Protein AF-A0A9D6KWH9-F1 (afdb_monomer_lite)

Structure (mmCIF, N/CA/C/O backbone):
data_AF-A0A9D6KWH9-F1
#
_entry.id   AF-A0A9D6KWH9-F1
#
loop_
_atom_site.group_PDB
_atom_site.id
_atom_site.type_symbol
_atom_site.label_atom_id
_atom_site.label_alt_id
_atom_site.label_comp_id
_atom_site.label_asym_id
_atom_site.label_entity_id
_atom_site.label_seq_id
_atom_site.pdbx_PDB_ins_code
_atom_site.Cartn_x
_atom_site.Cartn_y
_atom_site.Cartn_z
_atom_site.occupancy
_atom_site.B_iso_or_equiv
_atom_site.auth_seq_id
_atom_site.auth_comp_id
_atom_site.auth_asym_id
_atom_site.auth_atom_id
_atom_site.pdbx_PDB_model_num
ATOM 1 N N . MET A 1 1 ? -33.431 -57.737 32.959 1.00 37.59 1 MET A N 1
ATOM 2 C CA . MET A 1 1 ? -33.462 -58.189 34.366 1.00 37.59 1 MET A CA 1
ATOM 3 C C . MET A 1 1 ? -32.038 -58.088 34.909 1.00 37.59 1 MET A C 1
ATOM 5 O O . MET A 1 1 ? -31.138 -58.602 34.264 1.00 37.59 1 MET A O 1
ATOM 9 N N . ASN A 1 2 ? -31.891 -57.296 35.977 1.00 45.75 2 ASN A N 1
ATOM 10 C CA . ASN A 1 2 ? -30.696 -56.736 36.661 1.00 45.75 2 ASN A CA 1
ATOM 11 C C . ASN A 1 2 ? -29.726 -57.791 37.260 1.00 45.75 2 ASN A C 1
ATOM 13 O O . ASN A 1 2 ? -30.119 -58.957 37.228 1.00 45.75 2 ASN A O 1
ATOM 17 N N . PRO A 1 3 ? -28.544 -57.458 37.863 1.00 54.84 3 PRO A N 1
ATOM 18 C CA . PRO A 1 3 ? -28.066 -56.159 38.420 1.00 54.84 3 PRO A CA 1
ATOM 19 C C . PRO A 1 3 ? -26.610 -55.763 38.034 1.00 54.84 3 PRO A C 1
ATOM 21 O O . PRO A 1 3 ? -25.833 -56.587 37.577 1.00 54.84 3 PRO A O 1
ATOM 24 N N . GLN A 1 4 ? -26.204 -54.488 37.973 1.00 49.06 4 GLN A N 1
ATOM 25 C CA . GLN A 1 4 ? -25.886 -53.520 39.041 1.00 49.06 4 GLN A CA 1
ATOM 26 C C . GLN A 1 4 ? -24.838 -54.019 40.059 1.00 49.06 4 GLN A C 1
ATOM 28 O O . GLN A 1 4 ? -25.125 -54.836 40.929 1.00 49.06 4 GLN A O 1
ATOM 33 N N . THR A 1 5 ? -23.619 -53.479 39.977 1.00 52.31 5 THR A N 1
ATOM 34 C CA . THR A 1 5 ? -22.678 -53.415 41.103 1.00 52.31 5 THR A CA 1
ATOM 35 C C . THR A 1 5 ? -22.068 -52.021 41.154 1.00 52.31 5 THR A C 1
ATOM 37 O O . THR A 1 5 ? -21.753 -51.403 40.139 1.00 52.31 5 THR A O 1
ATOM 40 N N . ASP A 1 6 ? -22.021 -51.552 42.385 1.00 42.16 6 ASP A N 1
ATOM 41 C CA . ASP A 1 6 ? -21.897 -50.212 42.920 1.00 42.16 6 ASP A CA 1
ATOM 42 C C . ASP A 1 6 ? -20.481 -50.073 43.524 1.00 42.16 6 ASP A C 1
ATOM 44 O O . ASP A 1 6 ? -20.081 -50.986 44.238 1.00 42.16 6 ASP A O 1
ATOM 48 N N . LEU A 1 7 ? -19.755 -48.990 43.172 1.00 51.12 7 LEU A N 1
ATOM 49 C CA . LEU A 1 7 ? -18.845 -48.132 43.991 1.00 51.12 7 LEU A CA 1
ATOM 50 C C . LEU A 1 7 ? -17.737 -48.768 44.900 1.00 51.12 7 LEU A C 1
ATOM 52 O O . LEU A 1 7 ? -17.881 -49.903 45.335 1.00 51.12 7 LEU A O 1
ATOM 56 N N . PRO A 1 8 ? -16.610 -48.068 45.243 1.00 50.38 8 PRO A N 1
ATOM 57 C CA . PRO A 1 8 ? -16.639 -46.721 45.842 1.00 50.38 8 PRO A CA 1
ATOM 58 C C . PRO A 1 8 ? -15.491 -45.709 45.553 1.00 50.38 8 PRO A C 1
ATOM 60 O O . PRO A 1 8 ? -14.361 -46.047 45.222 1.00 50.38 8 PRO A O 1
ATOM 63 N N . LEU A 1 9 ? -15.871 -44.432 45.731 1.00 40.16 9 LEU A N 1
ATOM 64 C CA . LEU A 1 9 ? -15.215 -43.267 46.371 1.00 40.16 9 LEU A CA 1
ATOM 65 C C . LEU A 1 9 ? -13.676 -43.036 46.349 1.00 40.16 9 LEU A C 1
ATOM 67 O O . LEU A 1 9 ? -12.875 -43.838 46.813 1.00 40.16 9 LEU A O 1
ATOM 71 N N . ALA A 1 10 ? -13.323 -41.798 45.967 1.00 45.81 10 ALA A N 1
ATOM 72 C CA . ALA A 1 10 ? -12.033 -41.093 46.103 1.00 45.81 10 ALA A CA 1
ATOM 73 C C . ALA A 1 10 ? -11.611 -40.867 47.593 1.00 45.81 10 ALA A C 1
ATOM 75 O O . ALA A 1 10 ? -12.448 -41.137 48.457 1.00 45.81 10 ALA A O 1
ATOM 76 N N . PRO A 1 11 ? -10.413 -40.314 47.964 1.00 50.34 11 PRO A N 1
ATOM 77 C CA . PRO A 1 11 ? -9.995 -38.947 47.582 1.00 50.34 11 PRO A CA 1
ATOM 78 C C . PRO A 1 11 ? -8.467 -38.626 47.521 1.00 50.34 11 PRO A C 1
ATOM 80 O O . PRO A 1 11 ? -7.610 -39.341 48.021 1.00 50.34 11 PRO A O 1
ATOM 83 N N . SER A 1 12 ? -8.178 -37.397 47.064 1.00 39.06 12 SER A N 1
ATOM 84 C CA . SER A 1 12 ? -7.204 -36.456 47.666 1.00 39.06 12 SER A CA 1
ATOM 85 C C . SER A 1 12 ? -5.753 -36.344 47.142 1.00 39.06 12 SER A C 1
ATOM 87 O O . SER A 1 12 ? -4.869 -37.121 47.474 1.00 39.06 12 SER A O 1
ATOM 89 N N . ARG A 1 13 ? -5.526 -35.185 46.495 1.00 40.66 13 ARG A N 1
ATOM 90 C CA . ARG A 1 13 ? -4.397 -34.231 46.628 1.00 40.66 13 ARG A CA 1
ATOM 91 C C . ARG A 1 13 ? -2.966 -34.709 46.320 1.00 40.66 13 ARG A C 1
ATOM 93 O O . ARG A 1 13 ? -2.339 -35.377 47.130 1.00 40.66 13 ARG A O 1
ATOM 100 N N . LYS A 1 14 ? -2.349 -34.053 45.325 1.00 38.69 14 LYS A N 1
ATOM 101 C CA . LYS A 1 14 ? -1.392 -32.941 45.546 1.00 38.69 14 LYS A CA 1
ATOM 102 C C . LYS A 1 14 ? -1.099 -32.176 44.246 1.00 38.69 14 LYS A C 1
ATOM 104 O O . LYS A 1 14 ? -0.855 -32.767 43.203 1.00 38.69 14 LYS A O 1
ATOM 109 N N . ALA A 1 15 ? -1.126 -30.850 44.356 1.00 48.94 15 ALA A N 1
ATOM 110 C CA . ALA A 1 15 ? -0.593 -29.906 43.379 1.00 48.94 15 ALA A CA 1
ATOM 111 C C . ALA A 1 15 ? 0.947 -29.928 43.379 1.00 48.94 15 ALA A C 1
ATOM 113 O O . ALA A 1 15 ? 1.554 -30.264 44.400 1.00 48.94 15 ALA A O 1
ATOM 114 N N . PRO A 1 16 ? 1.564 -29.422 42.303 1.00 42.06 16 PRO A N 1
ATOM 115 C CA . PRO A 1 16 ? 2.579 -28.398 42.503 1.00 42.06 16 PRO A CA 1
ATOM 116 C C . PRO A 1 16 ? 2.314 -27.152 41.648 1.00 42.06 16 PRO A C 1
ATOM 118 O O . PRO A 1 16 ? 2.082 -27.201 40.444 1.00 42.06 16 PRO A O 1
ATOM 121 N N . THR A 1 17 ? 2.353 -26.015 42.331 1.00 42.97 17 THR A N 1
ATOM 122 C CA . THR A 1 17 ? 2.367 -24.646 41.811 1.00 42.97 17 THR A CA 1
ATOM 123 C C . THR A 1 17 ? 3.770 -24.191 41.393 1.00 42.97 17 THR A C 1
ATOM 125 O O . THR A 1 17 ? 4.727 -24.466 42.112 1.00 42.97 17 THR A O 1
ATOM 128 N N . LYS A 1 18 ? 3.789 -23.320 40.364 1.00 37.62 18 LYS A N 1
ATOM 129 C CA . LYS A 1 18 ? 4.849 -22.387 39.892 1.00 37.62 18 LYS A CA 1
ATOM 130 C C . LYS A 1 18 ? 6.024 -23.049 39.143 1.00 37.62 18 LYS A C 1
ATOM 132 O O . LYS A 1 18 ? 6.471 -24.114 39.522 1.00 37.62 18 LYS A O 1
ATOM 137 N N . ALA A 1 19 ? 6.582 -22.486 38.068 1.00 36.50 19 ALA A N 1
ATOM 138 C CA . ALA A 1 19 ? 6.658 -21.093 37.623 1.00 36.50 19 ALA A CA 1
ATOM 139 C C . ALA A 1 19 ? 6.678 -21.020 36.076 1.00 36.50 19 ALA A C 1
ATOM 141 O O . ALA A 1 19 ? 7.158 -21.929 35.412 1.00 36.50 19 ALA A O 1
ATOM 142 N N . THR A 1 20 ? 6.004 -20.038 35.476 1.00 38.78 20 THR A N 1
ATOM 143 C CA . THR A 1 20 ? 6.621 -18.859 34.827 1.00 38.78 20 THR A CA 1
ATOM 144 C C . THR A 1 20 ? 7.682 -19.193 33.779 1.00 38.78 20 THR A C 1
ATOM 146 O O . THR A 1 20 ? 8.814 -19.522 34.113 1.00 38.78 20 THR A O 1
ATOM 149 N N . GLY A 1 21 ? 7.337 -18.978 32.508 1.00 30.78 21 GLY A N 1
ATOM 150 C CA . GLY A 1 21 ? 8.300 -19.065 31.413 1.00 30.78 21 GLY A CA 1
ATOM 151 C C . GLY A 1 21 ? 7.711 -18.767 30.037 1.00 30.78 21 GLY A C 1
ATOM 152 O O . GLY A 1 21 ? 7.628 -19.656 29.209 1.00 30.78 21 GLY A O 1
ATOM 153 N N . HIS A 1 22 ? 7.280 -17.522 29.819 1.00 35.56 22 HIS A N 1
ATOM 154 C CA . HIS A 1 22 ? 7.533 -16.767 28.581 1.00 35.56 22 HIS A CA 1
ATOM 155 C C . HIS A 1 22 ? 7.434 -17.543 27.240 1.00 35.56 22 HIS A C 1
ATOM 157 O O . HIS A 1 22 ? 8.420 -17.698 26.524 1.00 35.56 22 HIS A O 1
ATOM 163 N N . GLY A 1 23 ? 6.233 -18.008 26.8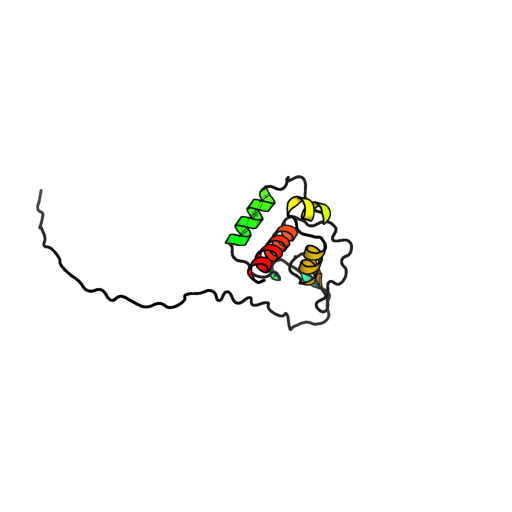90 1.00 32.84 23 GLY A N 1
ATOM 164 C CA . GLY A 1 23 ? 5.958 -18.653 25.604 1.00 32.84 23 GLY A CA 1
ATOM 165 C C . GLY A 1 23 ? 5.737 -17.639 24.480 1.00 32.84 23 GLY A C 1
ATOM 166 O O . GLY A 1 23 ? 4.767 -16.885 24.492 1.00 32.84 23 GLY A O 1
ATOM 167 N N . ASP A 1 24 ? 6.662 -17.652 23.525 1.00 40.91 24 ASP A N 1
ATOM 168 C CA . ASP A 1 24 ? 6.458 -17.346 22.108 1.00 40.91 24 ASP A CA 1
ATOM 169 C C . ASP A 1 24 ? 5.924 -15.964 21.718 1.00 40.91 24 ASP A C 1
ATOM 171 O O . ASP A 1 24 ? 4.807 -15.776 21.243 1.00 40.91 24 ASP A O 1
ATOM 175 N N . ARG A 1 25 ? 6.825 -14.976 21.753 1.00 39.09 25 ARG A N 1
ATOM 176 C CA . ARG A 1 25 ? 6.766 -13.820 20.836 1.00 39.09 25 ARG A CA 1
ATOM 177 C C . ARG A 1 25 ? 8.059 -13.647 20.055 1.00 39.09 25 ARG A C 1
ATOM 179 O O . ARG A 1 25 ? 8.589 -12.548 19.919 1.00 39.09 25 ARG A O 1
ATOM 186 N N . ARG A 1 26 ? 8.565 -14.752 19.513 1.00 41.03 26 ARG A N 1
ATOM 187 C CA . ARG A 1 26 ? 9.593 -14.735 18.469 1.00 41.03 26 ARG A CA 1
ATOM 188 C C . ARG A 1 26 ? 8.997 -15.179 17.138 1.00 41.03 26 ARG A C 1
ATOM 190 O O . ARG A 1 26 ? 9.490 -16.101 16.507 1.00 41.03 26 ARG A O 1
ATOM 197 N N . ALA A 1 27 ? 8.000 -14.442 16.650 1.00 40.19 27 ALA A N 1
ATOM 198 C CA . ALA A 1 27 ? 7.844 -14.300 15.205 1.00 40.19 27 ALA A CA 1
ATOM 199 C C . ALA A 1 27 ? 8.959 -13.354 14.736 1.00 40.19 27 ALA A C 1
ATOM 201 O O . ALA A 1 27 ? 8.762 -12.156 14.522 1.00 40.19 27 ALA A O 1
ATOM 202 N N . ALA A 1 28 ? 10.183 -13.887 14.716 1.00 43.19 28 ALA A N 1
ATOM 203 C CA . ALA A 1 28 ? 11.321 -13.232 14.114 1.00 43.19 28 ALA A CA 1
ATOM 204 C C . ALA A 1 28 ? 10.930 -12.925 12.670 1.00 43.19 28 ALA A C 1
ATOM 206 O O . ALA A 1 28 ? 10.677 -13.829 11.875 1.00 43.19 28 ALA A O 1
ATOM 207 N N . ALA A 1 29 ? 10.841 -11.634 12.357 1.00 43.56 29 ALA A N 1
ATOM 208 C CA . ALA A 1 29 ? 10.776 -11.150 10.996 1.00 43.56 29 ALA A CA 1
ATOM 209 C C . ALA A 1 29 ? 12.056 -11.607 10.285 1.00 43.56 29 ALA A C 1
ATOM 211 O O . ALA A 1 29 ? 13.058 -10.891 10.264 1.00 43.56 29 ALA A O 1
ATOM 212 N N . HIS A 1 30 ? 12.021 -12.811 9.717 1.00 42.06 30 HIS A N 1
ATOM 213 C CA . HIS A 1 30 ? 12.883 -13.199 8.618 1.00 42.06 30 HIS A CA 1
ATOM 214 C C . HIS A 1 30 ? 12.475 -12.334 7.429 1.00 42.06 30 HIS A C 1
ATOM 216 O O . HIS A 1 30 ? 11.781 -12.770 6.517 1.00 42.06 30 HIS A O 1
ATOM 222 N N . ILE A 1 31 ? 12.921 -11.077 7.441 1.00 49.66 31 ILE A N 1
ATOM 223 C CA . ILE A 1 31 ? 13.193 -10.380 6.195 1.00 49.66 31 ILE A CA 1
ATOM 224 C C . ILE A 1 31 ? 14.304 -11.220 5.578 1.00 49.66 31 ILE A C 1
ATOM 226 O O . ILE A 1 31 ? 15.468 -11.099 5.968 1.00 49.66 31 ILE A O 1
ATOM 230 N N . ARG A 1 32 ? 13.934 -12.160 4.702 1.00 48.84 32 ARG A N 1
ATOM 231 C CA . ARG A 1 32 ? 14.897 -12.800 3.816 1.00 48.84 32 ARG A CA 1
ATOM 232 C C . ARG A 1 32 ? 15.490 -11.655 3.014 1.00 48.84 32 ARG A C 1
ATOM 234 O O . ARG A 1 32 ? 14.881 -11.157 2.075 1.00 48.84 32 ARG A O 1
ATOM 241 N N . ARG A 1 33 ? 16.648 -11.164 3.454 1.00 47.12 33 ARG A N 1
ATOM 242 C CA . ARG A 1 33 ? 17.513 -10.360 2.604 1.00 47.12 33 ARG A CA 1
ATOM 243 C C . ARG A 1 33 ? 17.814 -11.287 1.435 1.00 47.12 33 ARG A C 1
ATOM 245 O O . ARG A 1 33 ? 18.512 -12.280 1.626 1.00 47.12 33 ARG A O 1
ATOM 252 N N . HIS A 1 34 ? 17.170 -11.038 0.297 1.00 50.00 34 HIS A N 1
ATOM 253 C CA . HIS A 1 34 ? 17.450 -11.710 -0.964 1.00 50.00 34 HIS A CA 1
ATOM 254 C C . HIS A 1 34 ? 18.886 -11.354 -1.360 1.00 50.00 34 HIS A C 1
ATOM 256 O O . HIS A 1 34 ? 19.147 -10.414 -2.102 1.00 50.00 34 HIS A O 1
ATOM 262 N N . SER A 1 35 ? 19.830 -12.072 -0.764 1.00 49.19 35 SER A N 1
ATOM 263 C CA . SER A 1 35 ? 21.238 -12.093 -1.124 1.00 49.19 35 SER A CA 1
ATOM 264 C C . SER A 1 35 ? 21.403 -13.237 -2.117 1.00 49.19 35 SER A C 1
ATOM 266 O O . SER A 1 35 ? 21.751 -14.348 -1.730 1.00 49.19 35 SER A O 1
ATOM 268 N N . GLY A 1 36 ? 21.047 -13.002 -3.377 1.00 45.81 36 GLY A N 1
ATOM 269 C CA . GLY A 1 36 ? 21.147 -14.029 -4.410 1.00 45.81 36 GLY A CA 1
ATOM 270 C C . GLY A 1 36 ? 20.341 -13.670 -5.643 1.00 45.81 36 GLY A C 1
ATOM 271 O O . GLY A 1 36 ? 19.263 -14.218 -5.824 1.00 45.81 36 GLY A O 1
ATOM 272 N N . ASP A 1 37 ? 20.857 -12.690 -6.385 1.00 45.66 37 ASP A N 1
ATOM 273 C CA . ASP A 1 37 ? 20.798 -12.496 -7.845 1.00 45.66 37 ASP A CA 1
ATOM 274 C C . ASP A 1 37 ? 20.738 -10.987 -8.134 1.00 45.66 37 ASP A C 1
ATOM 276 O O . ASP A 1 37 ? 19.683 -10.369 -8.295 1.00 45.66 37 ASP A O 1
ATOM 280 N N . LEU A 1 38 ? 21.904 -10.349 -8.038 1.00 57.84 38 LEU A N 1
ATOM 281 C CA . LEU A 1 38 ? 22.084 -8.961 -8.438 1.00 57.84 38 LEU A CA 1
ATOM 282 C C . LEU A 1 38 ? 22.195 -8.968 -9.965 1.00 57.84 38 LEU A C 1
ATOM 284 O O . LEU A 1 38 ? 23.223 -9.404 -10.462 1.00 57.84 38 LEU A O 1
ATOM 288 N N . ASP A 1 39 ? 21.127 -8.576 -10.671 1.00 60.97 39 ASP A N 1
ATOM 289 C CA . ASP A 1 39 ? 21.186 -7.590 -11.776 1.00 60.97 39 ASP A CA 1
ATOM 290 C C . ASP A 1 39 ? 19.955 -7.566 -12.708 1.00 60.97 39 ASP A C 1
ATOM 292 O O . ASP A 1 39 ? 19.852 -6.687 -13.566 1.00 60.97 39 ASP A O 1
ATOM 296 N N . ALA A 1 40 ? 18.952 -8.433 -12.533 1.00 66.50 40 ALA A N 1
ATOM 297 C CA . ALA A 1 40 ? 17.736 -8.371 -13.352 1.00 66.50 40 ALA A CA 1
ATOM 298 C C . ALA A 1 40 ? 16.583 -7.615 -12.654 1.00 66.50 40 ALA A C 1
ATOM 300 O O . ALA A 1 40 ? 16.244 -7.919 -11.504 1.00 66.50 40 ALA A O 1
ATOM 301 N N . PRO A 1 41 ? 15.909 -6.664 -13.336 1.00 74.25 41 PRO A N 1
ATOM 302 C CA . PRO A 1 41 ? 14.651 -6.111 -12.855 1.00 74.25 41 P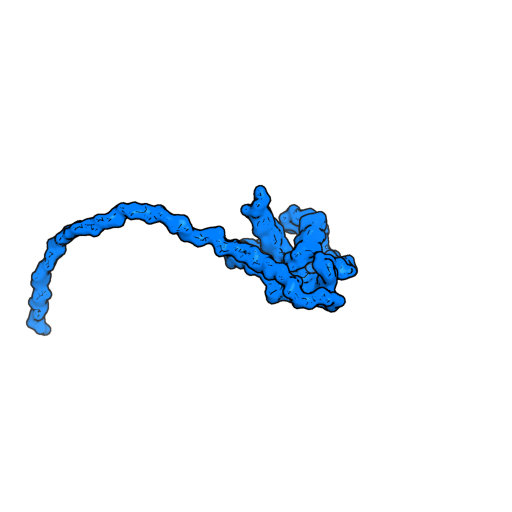RO A CA 1
ATOM 303 C C . PRO A 1 41 ? 13.606 -7.215 -12.670 1.00 74.25 41 PRO A C 1
ATOM 305 O O . PRO A 1 41 ? 13.185 -7.831 -13.650 1.00 74.25 41 PRO A O 1
ATOM 308 N N . HIS A 1 42 ? 13.136 -7.424 -11.441 1.00 79.00 42 HIS A N 1
ATOM 309 C CA . HIS A 1 42 ? 12.081 -8.392 -11.134 1.00 79.00 42 HIS A CA 1
ATOM 310 C C . HIS A 1 42 ? 10.822 -7.694 -10.614 1.00 79.00 42 HIS A C 1
ATOM 312 O O . HIS A 1 42 ? 10.868 -6.584 -10.079 1.00 79.00 42 HIS A O 1
ATOM 318 N N . MET A 1 43 ? 9.670 -8.330 -10.815 1.00 84.69 43 MET A N 1
ATOM 319 C CA . MET A 1 43 ? 8.389 -7.861 -10.290 1.00 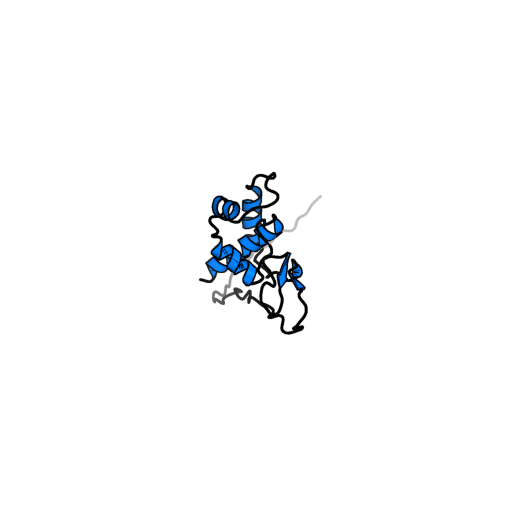84.69 43 MET A CA 1
ATOM 320 C C . MET A 1 43 ? 8.112 -8.554 -8.962 1.00 84.69 43 MET A C 1
ATOM 322 O O . MET A 1 43 ? 8.140 -9.779 -8.906 1.00 84.69 43 MET A O 1
ATOM 326 N N . LEU A 1 44 ? 7.806 -7.779 -7.922 1.00 84.88 44 LEU A N 1
ATOM 327 C CA . LEU A 1 44 ? 7.396 -8.339 -6.639 1.00 84.88 44 LEU A CA 1
ATOM 328 C C . LEU A 1 44 ? 6.049 -9.043 -6.778 1.00 84.88 44 LEU A C 1
ATOM 330 O O . LEU A 1 44 ? 5.069 -8.467 -7.252 1.00 84.88 44 LEU A O 1
ATOM 334 N N . THR A 1 45 ? 5.991 -10.279 -6.322 1.00 87.94 45 THR A N 1
ATOM 335 C CA . THR A 1 45 ? 4.793 -11.109 -6.271 1.00 87.94 45 THR A CA 1
ATOM 336 C C . THR A 1 45 ? 4.301 -11.242 -4.833 1.00 87.94 45 THR A C 1
ATOM 338 O O . THR A 1 45 ? 4.943 -10.795 -3.884 1.00 87.94 45 THR A O 1
ATOM 341 N N . ILE A 1 46 ? 3.146 -11.882 -4.646 1.00 88.19 46 ILE A N 1
ATOM 342 C CA . ILE A 1 46 ? 2.635 -12.206 -3.307 1.00 88.19 46 ILE A CA 1
ATOM 343 C C . ILE A 1 46 ? 3.614 -13.111 -2.539 1.00 88.19 46 ILE A C 1
ATOM 345 O O . ILE A 1 46 ? 3.719 -12.986 -1.323 1.00 88.19 46 ILE A O 1
ATOM 349 N N . ALA A 1 47 ? 4.351 -13.986 -3.232 1.00 87.69 47 ALA A N 1
ATOM 350 C CA . ALA A 1 47 ? 5.316 -14.889 -2.606 1.00 87.69 47 ALA A CA 1
ATOM 351 C C . ALA A 1 47 ? 6.518 -14.148 -1.993 1.00 87.69 47 ALA A C 1
ATOM 353 O O . ALA A 1 47 ? 7.135 -14.656 -1.058 1.00 87.69 47 ALA A O 1
ATOM 354 N N . ASP A 1 48 ? 6.808 -12.941 -2.483 1.00 85.94 48 ASP A N 1
ATOM 355 C CA . ASP A 1 48 ? 7.890 -12.086 -1.987 1.00 85.94 48 ASP A CA 1
ATOM 356 C C . ASP A 1 48 ? 7.463 -11.249 -0.770 1.00 85.94 48 ASP A C 1
ATOM 358 O O . ASP A 1 48 ? 8.284 -10.572 -0.147 1.00 85.94 48 ASP A O 1
ATOM 362 N N . MET A 1 49 ? 6.171 -11.261 -0.423 1.00 90.81 49 MET A N 1
ATOM 363 C CA . MET A 1 49 ? 5.648 -10.440 0.659 1.00 90.81 49 MET A CA 1
ATOM 364 C C . MET A 1 49 ? 5.967 -11.030 2.040 1.00 90.81 49 MET A C 1
ATOM 366 O O . MET A 1 49 ? 5.986 -12.251 2.216 1.00 90.81 49 MET A O 1
ATOM 370 N N . PRO A 1 50 ? 6.171 -10.184 3.067 1.00 89.06 50 PRO A N 1
ATOM 371 C CA . PRO A 1 50 ? 6.372 -10.666 4.426 1.00 89.06 50 PRO A CA 1
ATOM 372 C C . PRO A 1 50 ? 5.157 -11.429 4.947 1.00 89.06 50 PRO A C 1
ATOM 374 O O . PRO A 1 50 ? 4.017 -11.094 4.644 1.00 89.06 50 PRO A O 1
ATOM 377 N N . VAL A 1 51 ? 5.388 -12.392 5.831 1.00 89.94 51 VAL A N 1
ATOM 378 C CA . VAL A 1 51 ? 4.292 -13.046 6.549 1.00 89.94 51 VAL A CA 1
ATOM 379 C C . VAL A 1 51 ? 3.803 -12.117 7.661 1.00 89.94 51 VAL A C 1
ATOM 381 O O . VAL A 1 51 ? 4.574 -11.747 8.551 1.00 89.94 51 VAL A O 1
ATOM 384 N N . TYR A 1 52 ? 2.525 -11.742 7.617 1.00 89.12 52 TYR A N 1
ATOM 385 C CA . TYR A 1 52 ? 1.856 -11.005 8.688 1.00 89.12 52 TYR A CA 1
ATOM 386 C C . TYR A 1 52 ? 0.927 -11.941 9.476 1.00 89.12 52 TYR A C 1
ATOM 388 O O . TYR A 1 52 ? 0.418 -12.903 8.910 1.00 89.12 52 TYR A O 1
ATOM 396 N N . PRO A 1 53 ? 0.675 -11.672 10.771 1.00 90.88 53 PRO A N 1
ATOM 397 C CA . PRO A 1 53 ? -0.312 -12.421 11.546 1.00 90.88 53 PRO A CA 1
ATOM 398 C C . PRO A 1 53 ? -1.711 -12.393 10.913 1.00 90.88 53 PRO A C 1
ATOM 400 O O . PRO A 1 53 ? -2.173 -11.323 10.502 1.00 90.88 53 PRO A O 1
ATOM 403 N N . ASP A 1 54 ? -2.415 -13.527 10.926 1.00 91.00 54 ASP A N 1
ATOM 404 C CA . ASP A 1 54 ? -3.748 -13.682 10.316 1.00 91.00 54 ASP A CA 1
ATOM 405 C C . ASP A 1 54 ? -4.776 -12.678 10.848 1.00 91.00 54 ASP A C 1
ATOM 407 O O . ASP A 1 54 ? -5.593 -12.149 10.095 1.00 91.00 54 ASP A O 1
ATOM 411 N N . GLU A 1 55 ? -4.693 -12.320 12.130 1.00 91.19 55 GLU A N 1
ATOM 412 C CA . GLU A 1 55 ? -5.550 -11.297 12.738 1.00 91.19 55 GLU A CA 1
ATOM 413 C C . GLU A 1 55 ? -5.471 -9.955 11.993 1.00 91.19 55 GLU A C 1
ATOM 415 O O . GLU A 1 55 ? -6.479 -9.268 11.810 1.00 91.19 55 GLU A O 1
ATOM 420 N N . LEU A 1 56 ? -4.279 -9.578 11.516 1.00 90.62 56 LEU A N 1
ATOM 421 C CA . LEU A 1 56 ? -4.111 -8.358 10.729 1.00 90.62 56 LEU A CA 1
ATOM 422 C C . LEU A 1 56 ? -4.725 -8.506 9.339 1.00 90.62 56 LEU A C 1
ATOM 424 O O . LEU A 1 56 ? -5.325 -7.546 8.854 1.00 90.62 56 LEU A O 1
ATOM 428 N N . HIS A 1 57 ? -4.626 -9.688 8.723 1.00 92.19 57 HIS A N 1
ATOM 429 C CA . HIS A 1 57 ? -5.293 -9.968 7.452 1.00 92.19 57 HIS A CA 1
ATOM 430 C C . HIS A 1 57 ? -6.812 -9.825 7.587 1.00 92.19 57 HIS A C 1
ATOM 432 O O . HIS A 1 57 ? -7.424 -9.161 6.752 1.00 92.19 57 HIS A O 1
ATOM 438 N N . VAL A 1 58 ? -7.409 -10.355 8.659 1.00 93.88 58 VAL A N 1
ATOM 439 C CA . VAL A 1 58 ? -8.852 -10.243 8.929 1.00 93.88 58 VAL A CA 1
ATOM 440 C C . VAL A 1 58 ? -9.273 -8.783 9.107 1.00 93.88 58 VAL A C 1
ATOM 442 O O . VAL A 1 58 ? -10.227 -8.331 8.472 1.00 93.88 58 VAL A O 1
ATOM 445 N N . ILE A 1 59 ? -8.539 -8.015 9.919 1.00 92.56 59 ILE A N 1
ATOM 446 C CA . ILE A 1 59 ? -8.839 -6.595 10.153 1.00 92.56 59 ILE A CA 1
ATOM 447 C C . ILE A 1 59 ? -8.750 -5.796 8.847 1.00 92.56 59 ILE A C 1
ATOM 449 O O . ILE A 1 59 ? -9.640 -4.999 8.545 1.00 92.56 59 ILE A O 1
ATOM 453 N N . VAL A 1 60 ? -7.689 -5.996 8.061 1.00 93.19 60 VAL A N 1
ATOM 454 C CA . VAL A 1 60 ? -7.508 -5.281 6.790 1.00 93.19 60 VAL A CA 1
ATOM 455 C C . VAL A 1 60 ? -8.579 -5.684 5.777 1.00 93.19 60 VAL A C 1
ATOM 457 O O . VAL A 1 60 ? -9.161 -4.805 5.142 1.00 93.19 60 VAL A O 1
ATOM 460 N N . ALA A 1 61 ? -8.916 -6.970 5.674 1.00 92.06 61 ALA A N 1
ATOM 461 C CA . ALA A 1 61 ? -9.984 -7.442 4.797 1.00 92.06 61 ALA A CA 1
ATOM 462 C C . ALA A 1 61 ? -11.337 -6.802 5.153 1.00 92.06 61 ALA A C 1
ATOM 464 O O . ALA A 1 61 ? -12.039 -6.317 4.264 1.00 92.06 61 ALA A O 1
ATOM 465 N N . ALA A 1 62 ? -11.668 -6.709 6.447 1.00 91.12 62 ALA A N 1
ATOM 466 C CA . ALA A 1 62 ? -12.885 -6.050 6.919 1.00 91.12 62 ALA A CA 1
ATOM 467 C C . ALA A 1 62 ? -12.915 -4.547 6.588 1.00 91.12 62 ALA A C 1
ATOM 469 O O . ALA A 1 62 ? -13.966 -4.003 6.250 1.00 91.12 62 ALA A O 1
ATOM 470 N N . MET A 1 63 ? -11.768 -3.863 6.637 1.00 90.19 63 MET A N 1
ATOM 471 C CA . MET A 1 63 ? -11.668 -2.460 6.217 1.00 90.19 63 MET A CA 1
ATOM 472 C C . MET A 1 63 ? -11.844 -2.293 4.708 1.00 90.19 63 MET A C 1
ATOM 474 O O . MET A 1 63 ? -12.523 -1.373 4.258 1.00 90.19 63 MET A O 1
ATOM 478 N N . LEU A 1 64 ? -11.260 -3.189 3.913 1.00 89.94 64 LEU A N 1
ATOM 479 C CA . LEU A 1 64 ? -11.417 -3.166 2.462 1.00 89.94 64 LEU A CA 1
ATOM 480 C C . LEU A 1 64 ? -12.850 -3.491 2.037 1.00 89.94 64 LEU A C 1
ATOM 482 O O . LEU A 1 64 ? -13.320 -2.951 1.037 1.00 89.94 64 LEU A O 1
ATOM 486 N N . ALA A 1 65 ? -13.561 -4.350 2.768 1.00 88.25 65 ALA A N 1
ATOM 487 C CA . ALA A 1 65 ? -14.965 -4.667 2.502 1.00 88.25 65 ALA A CA 1
ATOM 488 C C . ALA A 1 65 ? -15.894 -3.445 2.642 1.00 88.25 65 ALA A C 1
ATOM 490 O O . ALA A 1 65 ? -16.925 -3.386 1.982 1.00 88.25 65 ALA A O 1
ATOM 491 N N . GLN A 1 66 ? -15.504 -2.447 3.442 1.00 86.19 66 GLN A N 1
ATOM 492 C CA . GLN A 1 66 ? -16.247 -1.189 3.594 1.00 86.19 66 GLN A CA 1
ATOM 493 C C . GLN A 1 66 ? -16.021 -0.215 2.427 1.00 86.19 66 GLN A C 1
ATOM 495 O O . GLN A 1 66 ? -16.767 0.754 2.273 1.00 86.19 66 GLN A O 1
ATOM 500 N N . LEU A 1 67 ? -15.003 -0.445 1.589 1.00 83.88 67 LEU A N 1
ATOM 501 C CA . LEU A 1 67 ? -14.835 0.327 0.363 1.00 83.88 67 LEU A CA 1
ATOM 502 C C . LEU A 1 67 ? -15.930 -0.036 -0.632 1.00 83.88 67 LEU A C 1
ATOM 504 O O . LEU A 1 67 ? -16.204 -1.214 -0.866 1.00 83.88 67 LEU A O 1
ATOM 508 N N . ARG A 1 68 ? -16.481 0.984 -1.294 1.00 77.94 68 ARG A N 1
ATOM 509 C CA . ARG A 1 68 ? -17.430 0.763 -2.381 1.00 77.94 68 ARG A CA 1
ATOM 510 C C . ARG A 1 68 ? -16.804 -0.135 -3.467 1.00 77.94 68 ARG A C 1
ATOM 512 O O . ARG A 1 68 ? -15.653 0.097 -3.852 1.00 77.94 68 ARG A O 1
ATOM 519 N N . PRO A 1 69 ? -17.539 -1.147 -3.960 1.00 70.62 69 PRO A N 1
ATOM 520 C CA . PRO A 1 69 ? -17.013 -2.136 -4.902 1.00 70.62 69 PRO A CA 1
ATOM 521 C C . PRO A 1 69 ? -16.710 -1.557 -6.293 1.00 70.62 69 PRO A C 1
ATOM 523 O O . PRO A 1 69 ? -15.933 -2.144 -7.038 1.00 70.62 69 PRO A O 1
ATOM 526 N N . ASP A 1 70 ? -17.264 -0.388 -6.626 1.00 73.12 70 ASP A N 1
ATOM 527 C CA . ASP A 1 70 ? -16.993 0.359 -7.863 1.00 73.12 70 ASP A CA 1
ATOM 528 C C . ASP A 1 70 ? -15.566 0.941 -7.921 1.00 73.12 70 ASP A C 1
ATOM 530 O O . ASP A 1 70 ? -15.051 1.255 -8.996 1.00 73.12 70 ASP A O 1
ATOM 534 N N . ARG A 1 71 ? -14.882 1.060 -6.776 1.00 70.12 71 ARG A N 1
ATOM 535 C CA . ARG A 1 71 ? -13.504 1.560 -6.694 1.00 70.12 71 ARG A CA 1
ATOM 536 C C . ARG A 1 71 ? -12.500 0.436 -6.920 1.00 70.12 71 ARG A C 1
ATOM 538 O O . ARG A 1 71 ? -11.852 -0.035 -5.989 1.00 70.12 71 ARG A O 1
ATOM 545 N N . VAL A 1 72 ? -12.346 0.049 -8.184 1.00 73.38 72 VAL A N 1
ATOM 546 C CA . VAL A 1 72 ? -11.386 -0.985 -8.617 1.00 73.38 72 VAL A CA 1
ATOM 547 C C . VAL A 1 72 ? -9.933 -0.545 -8.394 1.00 73.38 72 VAL A C 1
ATOM 549 O O . VAL A 1 72 ? -9.077 -1.366 -8.082 1.00 73.38 72 VAL A O 1
ATOM 552 N N . LEU A 1 73 ? -9.660 0.757 -8.517 1.00 83.31 73 LEU A N 1
ATOM 553 C CA . LEU A 1 73 ? -8.321 1.332 -8.434 1.00 83.31 73 LEU A CA 1
ATOM 554 C C . LEU A 1 73 ? -8.312 2.603 -7.577 1.00 83.31 73 LEU A C 1
ATOM 556 O O . LEU A 1 73 ? -8.990 3.582 -7.897 1.00 83.31 73 LEU A O 1
ATOM 560 N N . LEU A 1 74 ? -7.511 2.621 -6.510 1.00 86.00 74 LEU A N 1
ATOM 561 C CA . LEU A 1 74 ? -7.433 3.744 -5.574 1.00 86.00 74 LEU A CA 1
ATOM 562 C C . LEU A 1 74 ? -6.194 4.604 -5.803 1.00 86.00 74 LEU A C 1
ATOM 564 O O . LEU A 1 74 ? -5.070 4.114 -5.840 1.00 86.00 74 LEU A O 1
ATOM 568 N N . THR A 1 75 ? -6.402 5.916 -5.904 1.00 88.75 75 THR A N 1
ATOM 569 C CA . THR A 1 75 ? -5.307 6.890 -5.980 1.00 88.75 75 THR A CA 1
ATOM 570 C C . THR A 1 75 ? -4.751 7.248 -4.613 1.00 88.75 75 THR A C 1
ATOM 572 O O . THR A 1 75 ? -5.425 7.043 -3.611 1.00 88.75 75 THR A O 1
ATOM 575 N N . TYR A 1 76 ? -3.568 7.871 -4.555 1.00 88.19 76 TYR A N 1
ATOM 576 C CA . TYR A 1 76 ? -3.008 8.386 -3.296 1.00 88.19 76 TYR A CA 1
ATOM 577 C C . TYR A 1 76 ? -4.003 9.243 -2.508 1.00 88.19 76 TYR A C 1
ATOM 579 O O . TYR A 1 76 ? -4.138 9.073 -1.304 1.00 88.19 76 TYR A O 1
ATOM 587 N N . ARG A 1 77 ? -4.747 10.120 -3.195 1.00 87.19 77 ARG A N 1
ATOM 588 C CA . ARG A 1 77 ? -5.769 10.960 -2.559 1.00 87.19 77 ARG A CA 1
ATOM 589 C C . ARG A 1 77 ? -6.927 10.127 -2.007 1.00 87.19 77 ARG A C 1
ATOM 591 O O . ARG A 1 77 ? -7.443 10.440 -0.944 1.00 87.19 77 ARG A O 1
ATOM 598 N N . ALA A 1 78 ? -7.343 9.082 -2.722 1.00 88.62 78 ALA A N 1
ATOM 599 C CA . ALA A 1 78 ? -8.390 8.181 -2.246 1.00 88.62 78 ALA A CA 1
ATOM 600 C C . ALA A 1 78 ? -7.912 7.332 -1.058 1.00 88.62 78 ALA A C 1
ATOM 602 O O . ALA A 1 78 ? -8.677 7.112 -0.128 1.00 88.62 78 ALA A O 1
ATOM 603 N N . ILE A 1 79 ? -6.653 6.890 -1.072 1.00 90.50 79 ILE A N 1
ATOM 604 C CA . ILE A 1 79 ? -6.029 6.141 0.023 1.00 90.50 79 ILE A CA 1
ATOM 605 C C . ILE A 1 79 ? -5.953 7.005 1.285 1.00 90.50 79 ILE A C 1
ATOM 607 O O . ILE A 1 79 ? -6.349 6.551 2.356 1.00 90.50 79 ILE A O 1
ATOM 611 N N . ASP A 1 80 ? -5.512 8.254 1.153 1.00 91.75 80 ASP A N 1
ATOM 612 C CA . ASP A 1 80 ? -5.487 9.213 2.256 1.00 91.75 80 ASP A CA 1
ATOM 613 C C . ASP A 1 80 ? -6.902 9.477 2.797 1.00 91.75 80 ASP A C 1
ATOM 615 O O . ASP A 1 80 ? -7.161 9.293 3.981 1.00 91.75 80 ASP A O 1
ATOM 619 N N . ALA A 1 81 ? -7.868 9.765 1.920 1.00 89.50 81 ALA A N 1
ATOM 620 C CA . ALA A 1 81 ? -9.252 10.019 2.325 1.00 89.50 81 ALA A CA 1
ATOM 621 C C . ALA A 1 81 ? -9.945 8.812 2.991 1.00 89.50 81 ALA A C 1
ATOM 623 O O . ALA A 1 81 ? -10.792 9.001 3.859 1.00 89.50 81 ALA A O 1
ATOM 624 N N . CYS A 1 82 ? -9.628 7.579 2.581 1.00 89.94 82 CYS A N 1
ATOM 625 C CA . CYS A 1 82 ? -10.258 6.372 3.125 1.00 89.94 82 CYS A CA 1
ATOM 626 C C . CYS A 1 82 ? -9.547 5.816 4.367 1.00 89.94 82 CYS A C 1
ATOM 628 O O . CYS A 1 82 ? -10.197 5.191 5.201 1.00 89.94 82 CYS A O 1
ATOM 630 N N . PHE A 1 83 ? -8.228 5.997 4.484 1.00 90.38 83 PHE A N 1
ATOM 631 C CA . PHE A 1 83 ? -7.412 5.297 5.486 1.00 90.38 83 PHE A CA 1
ATOM 632 C C . PHE A 1 83 ? -6.470 6.201 6.287 1.00 90.38 83 PHE A C 1
ATOM 634 O O . PHE A 1 83 ? -5.795 5.707 7.192 1.00 90.38 83 PHE A O 1
ATOM 641 N N . GLY A 1 84 ? -6.384 7.493 5.960 1.00 91.69 84 GLY A N 1
ATOM 642 C CA . GLY A 1 84 ? -5.448 8.437 6.578 1.00 91.69 84 GLY A CA 1
ATOM 643 C C . GLY A 1 84 ? -3.981 8.088 6.319 1.00 91.69 84 GLY A C 1
ATOM 644 O O . GLY A 1 84 ? -3.111 8.379 7.141 1.00 91.69 84 GLY A O 1
ATOM 645 N N . VAL A 1 85 ? -3.695 7.374 5.224 1.00 91.31 85 VAL A N 1
ATOM 646 C CA . VAL A 1 85 ? -2.331 6.983 4.856 1.00 91.31 85 VAL A CA 1
ATOM 647 C C . VAL A 1 85 ? -1.780 7.996 3.863 1.00 91.31 85 VAL A C 1
ATOM 649 O O . VAL A 1 85 ? -2.178 8.028 2.699 1.00 91.31 85 VAL A O 1
ATOM 652 N N . SER A 1 86 ? -0.818 8.794 4.327 1.00 91.19 86 SER A N 1
ATOM 653 C CA . SER A 1 86 ? -0.196 9.835 3.510 1.00 91.19 86 SER A CA 1
ATOM 654 C C . SER A 1 86 ? 0.519 9.261 2.283 1.00 91.19 86 SER A C 1
ATOM 656 O O . SER A 1 86 ? 1.090 8.165 2.322 1.00 91.19 86 SER A O 1
ATOM 658 N N . ARG A 1 87 ? 0.601 10.055 1.208 1.00 89.94 87 ARG A N 1
ATOM 659 C CA . ARG A 1 87 ? 1.384 9.711 0.007 1.00 89.94 87 ARG A CA 1
ATOM 660 C C . ARG A 1 87 ? 2.834 9.339 0.340 1.00 89.94 87 ARG A C 1
ATOM 662 O O . ARG A 1 87 ? 3.371 8.416 -0.264 1.00 89.94 87 ARG A O 1
ATOM 669 N N . ALA A 1 88 ? 3.457 10.036 1.292 1.00 90.19 88 ALA A N 1
ATOM 670 C CA . ALA A 1 88 ? 4.829 9.759 1.714 1.00 90.19 88 ALA A CA 1
ATOM 671 C C . ALA A 1 88 ? 4.956 8.366 2.347 1.00 90.19 88 ALA A C 1
ATOM 673 O O . ALA A 1 88 ? 5.889 7.627 2.037 1.00 90.19 88 ALA A O 1
ATOM 674 N N . THR A 1 89 ? 3.986 7.974 3.178 1.00 91.38 89 THR A N 1
ATOM 675 C CA . THR A 1 89 ? 3.921 6.630 3.759 1.00 91.38 89 THR A CA 1
ATOM 676 C C . THR A 1 89 ? 3.747 5.569 2.678 1.00 91.38 89 THR A C 1
ATOM 678 O O . THR A 1 89 ? 4.466 4.574 2.703 1.00 91.38 89 THR A O 1
ATOM 681 N N . VAL A 1 90 ? 2.851 5.787 1.708 1.00 89.94 90 VAL A N 1
ATOM 682 C CA . VAL A 1 90 ? 2.663 4.845 0.592 1.00 89.94 90 VAL A CA 1
ATOM 683 C C . VAL A 1 90 ? 3.957 4.670 -0.198 1.00 89.94 90 VAL A C 1
ATOM 685 O O . VAL A 1 90 ? 4.432 3.547 -0.343 1.00 89.94 90 VAL A O 1
ATOM 688 N N . ALA A 1 91 ? 4.574 5.773 -0.630 1.00 87.31 91 ALA A N 1
ATOM 689 C CA . ALA A 1 91 ? 5.829 5.740 -1.377 1.00 87.31 91 ALA A CA 1
ATOM 690 C C . ALA A 1 91 ? 6.948 5.036 -0.595 1.00 87.31 91 ALA A C 1
ATOM 692 O O . ALA A 1 91 ? 7.735 4.290 -1.171 1.00 87.31 91 ALA A O 1
ATOM 693 N N . ARG A 1 92 ? 7.010 5.229 0.729 1.00 87.06 92 ARG A N 1
ATOM 694 C CA . ARG A 1 92 ? 7.972 4.529 1.585 1.00 87.06 92 ARG A CA 1
ATOM 695 C C . ARG A 1 92 ? 7.741 3.015 1.589 1.00 87.06 92 ARG A C 1
ATOM 697 O O . ARG A 1 92 ? 8.699 2.281 1.390 1.00 87.06 92 ARG A O 1
ATOM 704 N N . ARG A 1 93 ? 6.501 2.542 1.762 1.00 87.69 93 ARG A N 1
ATOM 705 C CA . ARG A 1 93 ? 6.195 1.095 1.777 1.00 87.69 93 ARG A CA 1
ATOM 706 C C . ARG A 1 93 ? 6.416 0.431 0.417 1.00 87.69 93 ARG A C 1
ATOM 708 O O . ARG A 1 93 ? 6.890 -0.697 0.369 1.00 87.69 93 ARG A O 1
ATOM 715 N N . VAL A 1 94 ? 6.142 1.147 -0.672 1.00 87.25 94 VAL A N 1
ATOM 716 C CA . VAL A 1 94 ? 6.468 0.705 -2.039 1.00 87.25 94 VAL A CA 1
ATOM 717 C C . VAL A 1 94 ? 7.983 0.568 -2.217 1.00 87.25 94 VAL A C 1
ATOM 719 O O . VAL A 1 94 ? 8.450 -0.476 -2.657 1.00 87.25 94 VAL A O 1
ATOM 722 N N . LYS A 1 95 ? 8.766 1.569 -1.787 1.00 84.19 95 LYS A N 1
ATOM 723 C CA . LYS A 1 95 ? 10.240 1.523 -1.829 1.00 84.19 95 LYS A CA 1
ATOM 724 C C . LYS A 1 95 ? 10.850 0.416 -0.978 1.00 84.19 95 LYS A C 1
ATOM 726 O O . LYS A 1 95 ? 11.885 -0.127 -1.341 1.00 84.19 95 LYS A O 1
ATOM 731 N N . GLU A 1 96 ? 10.214 0.092 0.141 1.00 85.75 96 GLU A N 1
ATOM 732 C CA . GLU A 1 96 ? 10.595 -1.025 1.010 1.00 85.75 96 GLU A CA 1
ATOM 733 C C . GLU A 1 96 ? 10.209 -2.397 0.420 1.00 85.75 96 GLU A C 1
ATOM 735 O O . GLU A 1 96 ? 10.536 -3.419 1.016 1.00 85.75 96 GLU A O 1
ATOM 740 N N . GLY A 1 97 ? 9.527 -2.439 -0.733 1.00 86.19 97 GLY A N 1
ATOM 741 C CA . GLY A 1 97 ? 9.103 -3.680 -1.380 1.00 86.19 97 GLY A CA 1
ATOM 742 C C . GLY A 1 97 ? 7.952 -4.385 -0.660 1.00 86.19 97 GLY A C 1
ATOM 743 O O . GLY A 1 97 ? 7.833 -5.601 -0.725 1.00 86.19 97 GLY A O 1
ATOM 744 N N . LEU A 1 98 ? 7.106 -3.636 0.053 1.00 89.56 98 LEU A N 1
ATOM 745 C CA . LEU A 1 98 ? 6.011 -4.178 0.873 1.00 89.56 98 LEU A CA 1
ATOM 746 C C . LEU A 1 98 ? 4.654 -4.158 0.153 1.00 89.56 98 LEU A C 1
ATOM 748 O O . LEU A 1 98 ? 3.601 -4.223 0.788 1.00 89.56 98 LEU A O 1
ATOM 752 N N . VAL A 1 99 ? 4.678 -4.000 -1.169 1.00 89.00 99 VAL A N 1
ATOM 753 C CA . VAL A 1 99 ? 3.499 -3.988 -2.035 1.00 89.00 99 VAL A CA 1
ATOM 754 C C . VAL A 1 99 ? 3.826 -4.802 -3.293 1.00 89.00 99 VAL A C 1
ATOM 756 O O . VAL A 1 99 ? 4.856 -4.540 -3.918 1.00 89.00 99 VAL A O 1
ATOM 759 N N . PRO A 1 100 ? 2.979 -5.766 -3.693 1.00 88.62 100 PRO A N 1
ATOM 760 C CA . PRO A 1 100 ? 3.209 -6.557 -4.897 1.00 88.62 100 PRO A CA 1
ATOM 761 C C . PRO A 1 100 ? 2.929 -5.754 -6.182 1.00 88.62 100 PRO A C 1
ATOM 763 O O . PRO A 1 100 ? 2.266 -4.715 -6.172 1.00 88.62 100 PRO A O 1
ATOM 766 N N . GLY A 1 101 ? 3.416 -6.254 -7.317 1.00 84.12 101 GLY A N 1
ATOM 767 C CA . GLY A 1 101 ? 3.277 -5.634 -8.640 1.00 84.12 101 GLY A CA 1
ATOM 768 C C . GLY A 1 101 ? 4.261 -4.489 -8.906 1.00 84.12 101 GLY A C 1
ATOM 769 O O . GLY A 1 101 ? 4.173 -3.833 -9.941 1.00 84.12 101 GLY A O 1
ATOM 770 N N . VAL A 1 102 ? 5.200 -4.244 -7.988 1.00 82.25 102 VAL A N 1
ATOM 771 C CA . VAL A 1 102 ? 6.236 -3.209 -8.106 1.00 82.25 102 VAL A CA 1
ATOM 772 C C . VAL A 1 102 ? 7.485 -3.817 -8.740 1.00 82.25 102 VAL A C 1
ATOM 774 O O . VAL A 1 102 ? 7.911 -4.906 -8.353 1.00 82.25 102 VAL A O 1
ATOM 777 N N . ARG A 1 103 ? 8.082 -3.122 -9.716 1.00 80.62 103 ARG A N 1
ATOM 778 C CA . ARG A 1 103 ? 9.350 -3.541 -10.329 1.00 80.62 103 ARG A CA 1
ATOM 779 C C . ARG A 1 103 ? 10.525 -3.034 -9.502 1.00 80.62 103 ARG A C 1
ATOM 781 O O . ARG A 1 103 ? 10.682 -1.827 -9.317 1.00 80.62 103 ARG A O 1
ATOM 788 N N . MET A 1 104 ? 11.363 -3.959 -9.058 1.00 79.44 104 MET A N 1
ATOM 789 C CA . MET A 1 104 ? 12.564 -3.691 -8.279 1.00 79.44 104 MET A CA 1
ATOM 790 C C . MET A 1 104 ? 13.803 -4.047 -9.102 1.00 79.44 104 MET A C 1
ATOM 792 O O . MET A 1 104 ? 13.830 -5.083 -9.762 1.00 79.44 104 MET A O 1
ATOM 796 N N . ALA A 1 105 ? 14.850 -3.229 -9.028 1.00 77.38 105 ALA A N 1
ATOM 797 C CA . ALA A 1 105 ? 16.213 -3.685 -9.296 1.00 77.38 105 ALA A CA 1
ATOM 798 C C . ALA A 1 105 ? 17.190 -3.034 -8.327 1.00 77.38 105 ALA A C 1
ATOM 800 O O . ALA A 1 105 ? 17.016 -1.885 -7.916 1.00 77.38 105 ALA A O 1
ATOM 801 N N . ASN A 1 106 ? 18.226 -3.780 -7.954 1.00 72.75 106 ASN A N 1
ATOM 802 C CA . ASN A 1 106 ? 19.294 -3.309 -7.070 1.00 72.75 106 ASN A CA 1
ATOM 803 C C . ASN A 1 106 ? 18.758 -2.707 -5.756 1.00 72.75 106 ASN A C 1
ATOM 805 O O . ASN A 1 106 ? 19.249 -1.691 -5.265 1.00 72.75 106 ASN A O 1
ATOM 809 N N . GLY A 1 107 ? 17.694 -3.312 -5.207 1.00 68.62 107 GLY A N 1
ATOM 810 C CA . GLY A 1 107 ? 17.036 -2.857 -3.977 1.00 68.62 107 GLY A CA 1
ATOM 811 C C . GLY A 1 107 ? 16.314 -1.511 -4.097 1.00 68.62 107 GLY A C 1
ATOM 812 O O . GLY A 1 107 ? 15.975 -0.904 -3.083 1.00 68.62 107 GLY A O 1
ATOM 813 N N . ARG A 1 108 ? 16.090 -1.020 -5.320 1.00 71.19 108 ARG A N 1
ATOM 814 C CA . ARG A 1 108 ? 15.373 0.222 -5.613 1.00 71.19 108 ARG A CA 1
ATOM 815 C C . ARG A 1 108 ? 14.202 -0.059 -6.545 1.00 71.19 108 ARG A C 1
ATOM 817 O O . ARG A 1 108 ? 14.261 -0.944 -7.394 1.00 71.19 108 ARG A O 1
ATOM 824 N N . VAL A 1 109 ? 13.146 0.732 -6.400 1.00 74.38 109 VAL A N 1
ATOM 825 C CA . VAL A 1 109 ? 12.023 0.733 -7.342 1.00 74.38 109 VAL A CA 1
ATOM 826 C C . VAL A 1 109 ? 12.536 1.310 -8.657 1.00 74.38 109 VAL A C 1
ATOM 828 O O . VAL A 1 109 ? 13.045 2.432 -8.662 1.00 74.38 109 VAL A O 1
ATOM 831 N N . LEU A 1 110 ? 12.478 0.518 -9.733 1.00 67.88 110 LEU A N 1
ATOM 832 C CA . LEU A 1 110 ? 13.151 0.839 -10.997 1.00 67.88 110 LEU A CA 1
ATOM 833 C C . LEU A 1 110 ? 12.504 2.033 -11.701 1.00 67.88 110 LEU A C 1
ATOM 835 O O . LEU A 1 110 ? 13.194 2.846 -12.301 1.00 67.88 110 LEU A O 1
ATOM 839 N N . ASP A 1 111 ? 11.185 2.137 -11.607 1.00 58.53 111 ASP A N 1
ATOM 840 C CA . ASP A 1 111 ? 10.445 3.317 -12.016 1.00 58.53 111 ASP A CA 1
ATOM 841 C C . ASP A 1 111 ? 9.036 3.199 -11.435 1.00 58.53 111 ASP A C 1
ATOM 843 O O . ASP A 1 111 ? 8.305 2.255 -11.749 1.00 58.53 111 ASP A O 1
ATOM 847 N N . ASP A 1 112 ? 8.638 4.162 -10.605 1.00 55.56 112 ASP A N 1
ATOM 848 C CA . ASP A 1 112 ? 7.222 4.429 -10.350 1.00 55.56 112 ASP A CA 1
ATOM 849 C C . ASP A 1 112 ? 6.662 5.153 -11.590 1.00 55.56 112 ASP A C 1
ATOM 851 O O . ASP A 1 112 ? 6.126 6.264 -11.502 1.00 55.56 112 ASP A O 1
ATOM 855 N N . GLY A 1 113 ? 6.745 4.530 -12.774 1.00 52.84 113 GLY A N 1
ATOM 856 C CA . GLY A 1 113 ? 5.802 4.862 -13.839 1.00 52.84 113 GLY A CA 1
ATOM 857 C C . GLY A 1 113 ? 4.414 4.823 -13.195 1.00 52.84 113 GLY A C 1
ATOM 858 O O . GLY A 1 113 ? 4.166 3.924 -12.398 1.00 52.84 113 GLY A O 1
ATOM 859 N N . PRO A 1 114 ? 3.553 5.827 -13.417 1.00 44.84 114 PRO A N 1
ATOM 860 C CA . PRO A 1 114 ? 2.551 6.299 -12.467 1.00 44.84 114 PRO A CA 1
ATOM 861 C C . PRO A 1 114 ? 1.771 5.160 -11.795 1.00 44.84 114 PRO A C 1
ATOM 863 O O . PRO A 1 114 ? 0.663 4.831 -12.222 1.00 44.84 114 PRO A O 1
ATOM 866 N N . VAL A 1 115 ? 2.282 4.645 -10.668 1.00 55.59 115 VAL A N 1
ATOM 867 C CA . VAL A 1 115 ? 1.529 3.824 -9.713 1.00 55.59 115 VAL A CA 1
ATOM 868 C C . VAL A 1 115 ? 0.609 4.801 -8.987 1.00 55.59 115 VAL A C 1
ATOM 870 O O . VAL A 1 115 ? 0.777 5.184 -7.835 1.00 55.5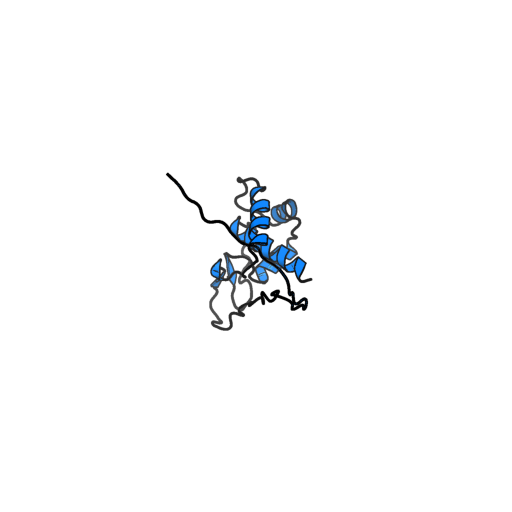9 115 VAL A O 1
ATOM 873 N N . ARG A 1 116 ? -0.325 5.362 -9.754 1.00 62.81 116 ARG A N 1
ATOM 874 C CA . ARG A 1 116 ? -1.341 6.316 -9.320 1.00 62.81 116 ARG A CA 1
ATOM 875 C C . ARG A 1 116 ? -2.560 5.585 -8.798 1.00 62.81 116 ARG A C 1
ATOM 877 O O . ARG A 1 116 ? -3.506 6.264 -8.424 1.00 62.81 116 ARG A O 1
ATOM 884 N N . ARG A 1 117 ? -2.590 4.255 -8.873 1.00 82.00 117 ARG A N 1
ATOM 885 C CA . ARG A 1 117 ? -3.790 3.436 -8.769 1.00 82.00 117 ARG A CA 1
ATOM 886 C C . ARG A 1 117 ? -3.422 2.072 -8.199 1.00 82.00 117 ARG A C 1
ATOM 888 O O . ARG A 1 117 ?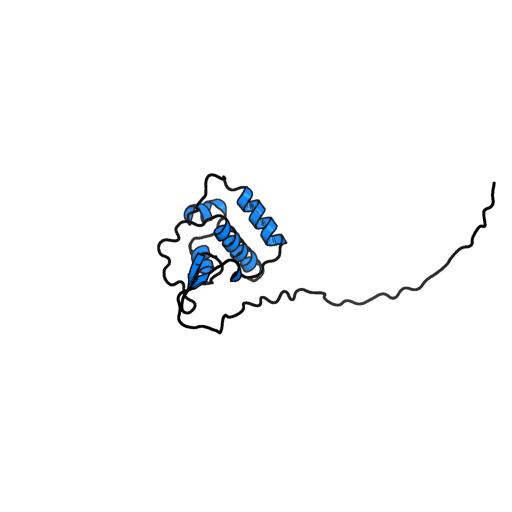 -2.708 1.326 -8.850 1.00 82.00 117 ARG A O 1
ATOM 895 N N . PHE A 1 118 ? -3.901 1.801 -6.994 1.00 87.44 118 PHE A N 1
ATOM 896 C CA . PHE A 1 118 ? -3.702 0.551 -6.273 1.00 87.44 118 PHE A CA 1
ATOM 897 C C . PHE A 1 118 ? -4.965 -0.285 -6.389 1.00 87.44 118 PHE A C 1
ATOM 899 O O . PHE A 1 118 ? -6.059 0.222 -6.115 1.00 87.44 118 PHE A O 1
ATOM 906 N N . ASP A 1 119 ? -4.819 -1.544 -6.777 1.00 88.81 119 ASP A N 1
ATOM 907 C CA . ASP A 1 119 ? -5.914 -2.500 -6.666 1.00 88.81 119 ASP A CA 1
ATOM 908 C C . ASP A 1 119 ? -6.120 -2.944 -5.204 1.00 88.81 119 ASP A C 1
ATOM 910 O O . ASP A 1 119 ? -5.412 -2.530 -4.278 1.00 88.81 119 ASP A O 1
ATOM 914 N N . ARG A 1 120 ? -7.123 -3.794 -4.976 1.00 89.56 120 ARG A N 1
ATOM 915 C CA . ARG A 1 120 ? -7.466 -4.277 -3.631 1.00 89.56 120 ARG A CA 1
ATOM 916 C C . ARG A 1 120 ? -6.381 -5.164 -3.019 1.00 89.56 120 ARG A C 1
ATOM 918 O O . ARG A 1 120 ? -6.211 -5.124 -1.804 1.00 89.56 120 ARG A O 1
ATOM 925 N N . ILE A 1 121 ? -5.659 -5.941 -3.826 1.00 90.75 121 ILE A N 1
ATOM 926 C CA . ILE A 1 121 ? -4.585 -6.825 -3.358 1.00 90.75 121 ILE A CA 1
ATOM 927 C C . ILE A 1 121 ? -3.406 -5.967 -2.905 1.00 90.75 121 ILE A C 1
ATOM 929 O O . ILE A 1 121 ? -2.927 -6.104 -1.782 1.00 90.75 121 ILE A O 1
ATOM 933 N N . GLN A 1 122 ? -2.978 -5.022 -3.735 1.00 91.31 122 GLN A N 1
ATOM 934 C CA . GLN A 1 122 ? -1.907 -4.087 -3.408 1.00 91.31 122 GLN A CA 1
ATOM 935 C C . GLN A 1 122 ? -2.250 -3.251 -2.174 1.00 91.31 122 GLN A C 1
ATOM 937 O O . GLN A 1 122 ? -1.410 -3.058 -1.295 1.00 91.31 122 GLN A O 1
ATOM 942 N N . LEU A 1 123 ? -3.500 -2.794 -2.073 1.00 92.06 123 LEU A N 1
ATOM 943 C CA . LEU A 1 123 ? -3.973 -2.039 -0.920 1.00 92.06 123 LEU A CA 1
ATOM 944 C C . LEU A 1 123 ? -4.013 -2.890 0.357 1.00 92.06 123 LEU A C 1
ATOM 946 O O . LEU A 1 123 ? -3.694 -2.381 1.430 1.00 92.06 123 LEU A O 1
ATOM 950 N N . HIS A 1 124 ? -4.348 -4.179 0.255 1.00 94.38 124 HIS A N 1
ATOM 951 C CA . HIS A 1 124 ? -4.285 -5.117 1.379 1.00 94.38 124 HIS A CA 1
ATOM 952 C C . HIS A 1 124 ? -2.871 -5.186 1.962 1.00 94.38 124 HIS A C 1
ATOM 954 O O . HIS A 1 124 ? -2.673 -4.919 3.148 1.00 94.38 124 HIS A O 1
ATOM 960 N N . TRP A 1 125 ? -1.875 -5.447 1.115 1.00 93.94 125 TRP A N 1
ATOM 961 C CA . TRP A 1 125 ? -0.468 -5.527 1.521 1.00 93.94 125 TRP A CA 1
ATOM 962 C C . TRP A 1 125 ? 0.073 -4.196 2.057 1.00 93.94 125 TRP A C 1
ATOM 964 O O . TRP A 1 125 ? 0.722 -4.162 3.105 1.00 93.94 125 TRP A O 1
ATOM 974 N N . LEU A 1 126 ? -0.297 -3.079 1.427 1.00 92.94 126 LEU A N 1
ATOM 975 C CA . LEU A 1 126 ? 0.036 -1.743 1.914 1.00 92.94 126 LEU A CA 1
ATOM 976 C C . LEU A 1 126 ? -0.501 -1.496 3.335 1.00 92.94 126 LEU A C 1
ATOM 978 O O . LEU A 1 126 ? 0.223 -0.997 4.199 1.00 92.94 126 LEU A O 1
ATOM 982 N N . LEU A 1 127 ? -1.766 -1.834 3.597 1.00 94.12 127 LEU A N 1
ATOM 983 C CA . LEU A 1 127 ? -2.392 -1.609 4.901 1.00 94.12 127 LEU A CA 1
ATOM 984 C C . LEU A 1 127 ? -1.817 -2.525 5.988 1.00 94.12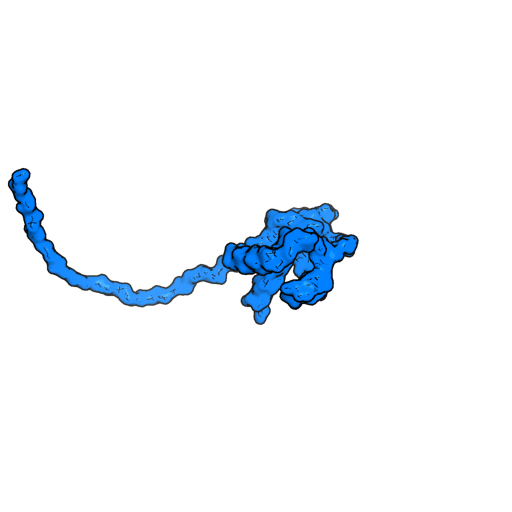 127 LEU A C 1
ATOM 986 O O . LEU A 1 127 ? -1.676 -2.079 7.133 1.00 94.12 127 LEU A O 1
ATOM 990 N N . LEU A 1 128 ? -1.428 -3.755 5.641 1.00 94.62 128 LEU A N 1
ATOM 991 C CA . LEU A 1 128 ? -0.676 -4.638 6.536 1.00 94.62 128 LEU A CA 1
ATOM 992 C C . LEU A 1 128 ? 0.664 -4.012 6.928 1.00 94.62 128 LEU A C 1
ATOM 994 O O . LEU A 1 128 ? 0.953 -3.873 8.117 1.00 94.62 128 LEU A O 1
ATOM 998 N N . ALA A 1 129 ? 1.438 -3.543 5.947 1.00 92.31 129 ALA A N 1
ATOM 999 C CA . ALA A 1 129 ? 2.727 -2.899 6.176 1.00 92.31 129 ALA A CA 1
ATOM 1000 C C . ALA A 1 129 ? 2.613 -1.643 7.058 1.00 92.31 129 ALA A C 1
ATOM 1002 O O . ALA A 1 129 ? 3.421 -1.427 7.966 1.00 92.31 129 ALA A O 1
ATOM 1003 N N . VAL A 1 130 ? 1.581 -0.824 6.835 1.00 91.69 130 VAL A N 1
ATOM 1004 C CA . VAL A 1 130 ? 1.308 0.369 7.650 1.00 91.69 130 VAL A CA 1
ATOM 1005 C C . VAL A 1 130 ? 0.945 -0.007 9.088 1.00 91.69 130 VAL A C 1
ATOM 1007 O O . VAL A 1 130 ? 1.477 0.592 10.025 1.00 91.69 130 VAL A O 1
ATOM 1010 N N . ARG A 1 131 ? 0.060 -0.991 9.286 1.00 87.50 131 ARG A N 1
ATOM 1011 C CA . ARG A 1 131 ? -0.390 -1.400 10.626 1.00 87.50 131 ARG A CA 1
ATOM 1012 C C . ARG A 1 131 ? 0.680 -2.130 11.421 1.00 87.50 131 ARG A C 1
ATOM 1014 O O . ARG A 1 131 ? 0.775 -1.919 12.626 1.00 87.50 131 ARG A O 1
ATOM 1021 N N . PHE A 1 132 ? 1.469 -2.974 10.769 1.00 83.69 132 PHE A N 1
ATOM 1022 C CA . PHE A 1 132 ? 2.536 -3.714 11.431 1.00 83.69 132 PHE A CA 1
ATOM 1023 C C . PHE A 1 132 ? 3.705 -2.799 11.813 1.00 83.69 132 PHE A C 1
ATOM 1025 O O . PHE A 1 132 ? 4.252 -2.940 12.903 1.00 83.69 132 PHE A O 1
ATOM 1032 N N . GLY A 1 133 ? 4.038 -1.810 10.971 1.00 69.25 133 GLY A N 1
ATOM 1033 C CA . GLY A 1 133 ? 5.049 -0.797 11.290 1.00 69.25 133 GLY A CA 1
ATOM 1034 C C . GLY A 1 133 ? 4.713 0.005 12.551 1.00 69.25 133 GLY A C 1
ATOM 1035 O O . GLY A 1 133 ? 5.559 0.131 13.425 1.00 69.25 133 GLY A O 1
ATOM 1036 N N . LYS A 1 134 ? 3.449 0.425 12.715 1.00 60.16 134 LYS A N 1
ATOM 1037 C CA . LYS A 1 134 ? 2.978 1.146 13.916 1.00 60.16 134 LYS A CA 1
ATOM 1038 C C . LYS A 1 134 ? 3.086 0.364 15.233 1.00 60.16 134 LYS A C 1
ATOM 1040 O O . LYS A 1 134 ? 2.928 0.967 16.281 1.00 60.16 134 LYS A O 1
ATOM 1045 N N . ARG A 1 135 ? 3.264 -0.963 15.205 1.00 56.84 135 ARG A N 1
ATOM 1046 C CA . ARG A 1 135 ? 3.470 -1.761 16.429 1.00 56.84 135 ARG A CA 1
ATOM 1047 C C . ARG A 1 135 ? 4.947 -1.908 16.813 1.00 56.84 135 ARG A C 1
ATOM 1049 O O . ARG A 1 135 ? 5.223 -2.504 17.851 1.00 56.84 135 ARG A O 1
ATOM 1056 N N . ARG A 1 136 ? 5.875 -1.480 15.951 1.00 50.97 136 ARG A N 1
ATOM 1057 C CA . ARG A 1 136 ? 7.327 -1.621 16.152 1.00 50.97 136 ARG A CA 1
ATOM 1058 C C . ARG A 1 136 ? 8.041 -0.303 16.454 1.00 50.97 136 ARG A C 1
ATOM 1060 O O . ARG A 1 136 ? 9.144 -0.381 16.985 1.00 50.97 136 ARG A O 1
ATOM 1067 N N . ASP A 1 137 ? 7.438 0.830 16.104 1.00 41.53 137 ASP A N 1
ATOM 1068 C CA . ASP A 1 137 ? 7.829 2.171 16.564 1.00 41.53 137 ASP A CA 1
ATOM 1069 C C . ASP A 1 137 ? 7.165 2.476 17.917 1.00 41.53 137 ASP A C 1
ATOM 1071 O O . ASP A 1 137 ? 7.831 3.094 18.776 1.00 41.53 137 ASP A O 1
#

Foldseek 3Di:
DDDDDDDDDDDDDDDDDDDDDDDDPPPPFPPVPPPDDADDWDFFDPVNATDDDVVLLVVLVVLLVPDDPVQQWAFQVRCCVSPVQHPVLLVVCVLCSQFGRFIDHPSGRPDPPPSRIDGSRRSSSSSRVVVVVVVVD

pLDDT: mean 71.87, std 20.41, range [30.78, 94.62]

Sequence (137 aa):
MNPQTDLPLAPSRKAPTKATGHGDRRAAAHIRRHSGDLDAPHMLTIADMPVYPDELHVIVAAMLAQLRPDRVLLTYRAIDACFGVSRATVARRVKEGLVPGVRMANGRVLDDGPVRRFDRIQLHWLLLAVRFGKRRD

Radius of gyration: 25.35 Å; chains: 1; bounding box: 56×69×62 Å

Secondary structure (DSSP, 8-state):
-----------------------------------S--SS-EE--GGGSPP--HHHHHHHHHHHHTS-TT-SSB-HHHHHHHH---HHHHHHHHHTT-STT-EEETTEES--S----B-HHHHHHHHHHHHHHTTT-